Protein AF-A0A7C4SFS5-F1 (afdb_monomer)

Radius of gyration: 15.49 Å; Cα contacts (8 Å, |Δi|>4): 29; chains: 1; bounding box: 37×37×32 Å

Foldseek 3Di:
DVVVVVVVVVCVVVVVVVVVLVVVQVVVCVVPVDRDPCSVVLVVVLVVQLVVCVVVVDDNVVSNVSSVVVSVVVVD

Secondary structure (DSSP, 8-state):
-HHHHHHHHHHHHHHHHHHHHHHHHHHHHHHHSS--TTHHHHHHHHHHHHHHHHHTT--HHHHHHHHHHHHHHHT-

Solvent-accessible surface area (backbone atoms only — not comparable to full-atom values): 4260 Å² total; per-residue (Å²): 111,69,66,60,53,51,50,52,51,51,49,51,53,55,50,49,52,53,51,51,55,53,48,54,56,51,50,52,31,70,75,68,77,47,87,71,82,58,54,64,60,56,52,47,51,39,51,50,47,27,49,50,38,36,72,73,69,44,57,64,72,58,14,49,53,54,22,52,55,53,32,56,75,73,75,104

pLDDT: mean 91.41, std 5.0, range [71.44, 97.69]

Structure (mmCIF, N/CA/C/O backbone):
data_AF-A0A7C4SFS5-F1
#
_entry.id   AF-A0A7C4SFS5-F1
#
loop_
_atom_site.group_PDB
_atom_site.id
_atom_site.type_symbol
_atom_site.label_atom_id
_atom_site.label_alt_id
_atom_site.label_comp_id
_atom_site.label_asym_id
_atom_site.label_entity_id
_atom_site.label_seq_id
_atom_site.pdbx_PDB_ins_code
_atom_site.Cartn_x
_atom_site.Cartn_y
_atom_site.Cartn_z
_atom_site.occupancy
_atom_site.B_iso_or_equiv
_atom_site.auth_seq_id
_atom_site.auth_comp_id
_atom_site.auth_asym_id
_atom_site.auth_atom_id
_atom_site.pdbx_PDB_model_num
ATOM 1 N N . MET A 1 1 ? 20.814 22.637 -3.624 1.00 71.88 1 MET A N 1
ATOM 2 C CA . MET A 1 1 ? 19.344 22.776 -3.706 1.00 71.88 1 MET A CA 1
ATOM 3 C C . MET A 1 1 ? 18.687 21.448 -4.071 1.00 71.88 1 MET A C 1
ATOM 5 O O . MET A 1 1 ? 17.765 21.054 -3.377 1.00 71.88 1 MET A O 1
ATOM 9 N N . GLU A 1 2 ? 19.227 20.718 -5.053 1.00 91.75 2 GLU A N 1
ATOM 10 C CA . GLU A 1 2 ? 18.801 19.356 -5.444 1.00 91.75 2 GLU A CA 1
ATOM 11 C C . GLU A 1 2 ? 18.527 18.401 -4.269 1.00 91.75 2 GLU A C 1
ATOM 13 O O . GLU A 1 2 ? 17.413 17.916 -4.109 1.00 91.75 2 GLU A O 1
ATOM 18 N N . ILE A 1 3 ? 19.512 18.193 -3.386 1.00 95.06 3 ILE A N 1
ATOM 19 C CA . ILE A 1 3 ? 19.387 17.269 -2.243 1.00 95.06 3 ILE A CA 1
ATOM 20 C C . ILE A 1 3 ? 18.233 17.664 -1.310 1.00 95.06 3 ILE A C 1
ATOM 22 O O . ILE A 1 3 ? 17.473 16.806 -0.870 1.00 95.06 3 ILE A O 1
ATOM 26 N N . PHE A 1 4 ? 18.072 18.963 -1.032 1.00 96.12 4 PHE A N 1
ATOM 27 C CA . PHE A 1 4 ? 16.994 19.457 -0.175 1.00 96.12 4 PHE A CA 1
ATOM 28 C C . PHE A 1 4 ? 15.616 19.168 -0.786 1.00 96.12 4 PHE A C 1
ATOM 30 O O . PHE A 1 4 ? 14.750 18.637 -0.094 1.00 96.12 4 PHE A O 1
ATOM 37 N N . LEU A 1 5 ? 15.427 19.449 -2.081 1.00 96.50 5 LEU A N 1
ATOM 38 C CA . LEU A 1 5 ? 14.180 19.125 -2.781 1.00 96.50 5 LEU A CA 1
ATOM 39 C C . LEU A 1 5 ? 13.916 17.616 -2.829 1.00 96.50 5 LEU A C 1
ATOM 41 O O . LEU A 1 5 ? 12.784 17.195 -2.601 1.00 96.50 5 LEU A O 1
ATOM 45 N N . GLN A 1 6 ? 14.940 16.796 -3.069 1.00 96.69 6 GLN A N 1
ATOM 46 C CA . GLN A 1 6 ? 14.804 15.340 -3.077 1.00 96.69 6 GLN A CA 1
ATOM 47 C C . GLN A 1 6 ? 14.354 14.803 -1.712 1.00 96.69 6 GLN A C 1
ATOM 49 O O . GLN A 1 6 ? 13.437 13.983 -1.646 1.00 96.69 6 GLN A O 1
ATOM 54 N N . LEU A 1 7 ? 14.966 15.271 -0.621 1.00 97.44 7 LEU A N 1
ATOM 55 C CA . LEU A 1 7 ? 14.595 14.891 0.746 1.00 97.44 7 LEU A CA 1
ATOM 56 C C . LEU A 1 7 ? 13.181 15.354 1.097 1.00 97.44 7 LEU A C 1
ATOM 58 O O . LEU A 1 7 ? 12.416 14.575 1.662 1.00 97.44 7 LEU A O 1
ATOM 62 N N . LEU A 1 8 ? 12.816 16.583 0.722 1.00 97.69 8 LEU A N 1
ATOM 63 C CA . LEU A 1 8 ? 11.472 17.119 0.932 1.00 97.69 8 LEU A CA 1
ATOM 64 C C . LEU A 1 8 ? 10.420 16.257 0.220 1.00 97.69 8 LEU A C 1
ATOM 66 O O . LEU A 1 8 ? 9.464 15.805 0.847 1.00 97.69 8 LEU A O 1
ATOM 70 N N . LEU A 1 9 ? 10.616 15.988 -1.074 1.00 97.50 9 LEU A N 1
ATOM 71 C CA . LEU A 1 9 ? 9.696 15.173 -1.865 1.00 97.50 9 LEU A CA 1
ATOM 72 C C . LEU A 1 9 ? 9.625 13.741 -1.340 1.00 97.50 9 LEU A C 1
ATOM 74 O O . LEU A 1 9 ? 8.534 13.200 -1.193 1.00 97.50 9 LEU A O 1
ATOM 78 N N . THR A 1 10 ? 10.763 13.141 -0.992 1.00 97.00 10 THR A N 1
ATOM 79 C CA . THR A 1 10 ? 10.798 11.790 -0.415 1.00 97.00 10 THR A CA 1
ATOM 80 C C . THR A 1 10 ? 10.059 11.745 0.920 1.00 97.00 10 THR A C 1
ATOM 82 O O . THR A 1 10 ? 9.268 10.833 1.148 1.00 97.00 10 THR A O 1
ATOM 85 N N . GLY A 1 11 ? 10.244 12.757 1.770 1.00 97.50 11 GLY A N 1
ATOM 86 C CA . GLY A 1 11 ? 9.528 12.886 3.037 1.00 97.50 11 GLY A CA 1
ATOM 87 C C . GLY A 1 11 ? 8.015 12.997 2.844 1.00 97.50 11 GLY A C 1
ATOM 88 O O . GLY A 1 11 ? 7.265 12.285 3.508 1.00 97.50 11 GLY A O 1
ATOM 89 N N . ILE A 1 12 ? 7.563 13.821 1.894 1.00 97.62 12 ILE A N 1
ATOM 90 C CA . ILE A 1 12 ? 6.137 13.956 1.552 1.00 97.62 12 ILE A CA 1
ATOM 91 C C . ILE A 1 12 ? 5.578 12.644 0.992 1.00 97.62 12 ILE A C 1
ATOM 93 O O . ILE A 1 12 ? 4.491 12.232 1.394 1.00 97.62 12 ILE A O 1
ATOM 97 N N . MET A 1 13 ? 6.306 11.968 0.097 1.00 97.19 13 MET A N 1
ATOM 98 C CA . MET A 1 13 ? 5.878 10.688 -0.477 1.00 97.19 13 MET A CA 1
ATOM 99 C C . MET A 1 13 ? 5.705 9.627 0.611 1.00 97.19 13 MET A C 1
ATOM 101 O O . MET A 1 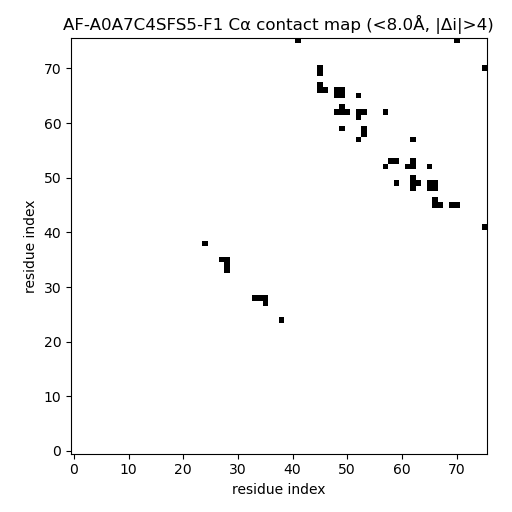13 ? 4.637 9.030 0.729 1.00 97.19 13 MET A O 1
ATOM 105 N N . VAL A 1 14 ? 6.724 9.436 1.450 1.00 96.38 14 VAL A N 1
ATOM 106 C CA . VAL A 1 14 ? 6.697 8.448 2.536 1.00 96.38 14 VAL A CA 1
ATOM 107 C C . VA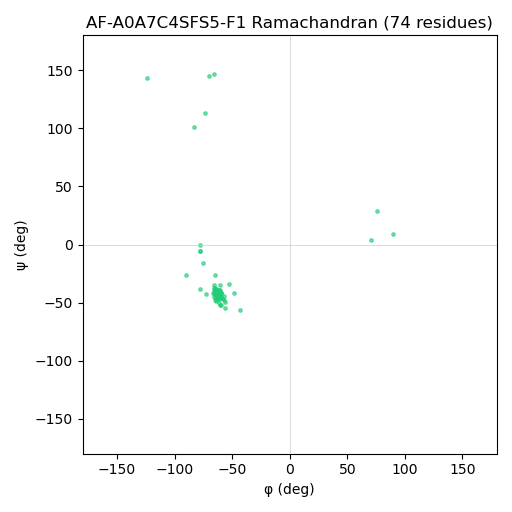L A 1 14 ? 5.625 8.800 3.573 1.00 96.38 14 VAL A C 1
ATOM 109 O O . VAL A 1 14 ? 4.859 7.931 3.987 1.00 96.38 14 VAL A O 1
ATOM 112 N N . GLY A 1 15 ? 5.506 10.077 3.946 1.00 97.12 15 G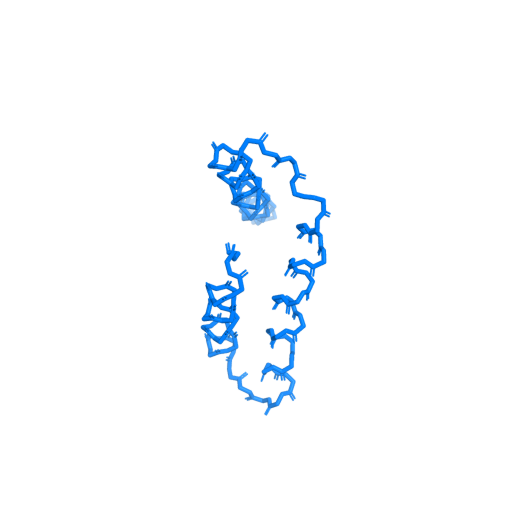LY A N 1
ATOM 113 C CA . GLY A 1 15 ? 4.468 10.552 4.861 1.00 97.12 15 GLY A CA 1
ATOM 114 C C . GLY A 1 15 ? 3.053 10.329 4.324 1.00 97.12 15 GLY A C 1
ATOM 115 O O . GLY A 1 15 ? 2.178 9.897 5.071 1.00 97.12 15 GLY A O 1
ATOM 116 N N . SER A 1 16 ? 2.836 10.544 3.024 1.00 96.44 16 SER A N 1
ATOM 117 C CA . SER A 1 16 ? 1.542 10.307 2.371 1.00 96.44 16 SER A CA 1
ATOM 118 C C . SER A 1 16 ? 1.160 8.828 2.380 1.00 96.44 16 SER A C 1
ATOM 120 O O . SER A 1 16 ? 0.003 8.500 2.635 1.00 96.44 16 SER A O 1
ATOM 122 N N . ILE A 1 17 ? 2.127 7.928 2.168 1.00 92.69 17 ILE A N 1
ATOM 123 C CA . ILE A 1 17 ? 1.901 6.478 2.251 1.00 92.69 17 ILE A CA 1
ATOM 124 C C . ILE A 1 17 ? 1.444 6.100 3.664 1.00 92.69 17 ILE A C 1
ATOM 126 O O . ILE A 1 17 ? 0.409 5.456 3.821 1.00 92.69 17 ILE A O 1
ATOM 130 N N . TYR A 1 18 ? 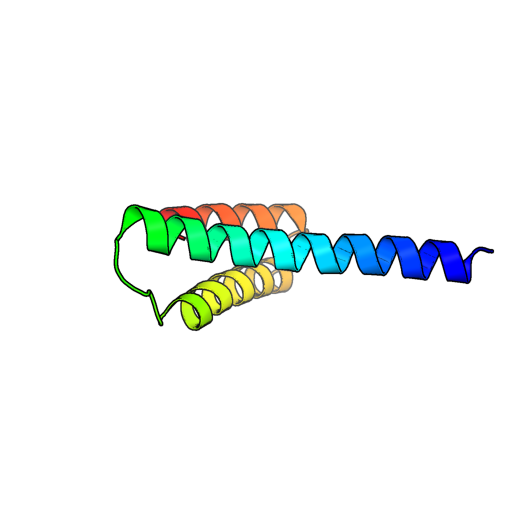2.153 6.550 4.704 1.00 92.38 18 TYR A N 1
ATOM 131 C CA . TYR A 1 18 ? 1.759 6.251 6.085 1.00 92.38 18 TYR A CA 1
ATOM 132 C C . TYR A 1 18 ? 0.423 6.890 6.480 1.00 92.38 18 TYR A C 1
ATOM 134 O O . TYR A 1 18 ? -0.357 6.268 7.202 1.00 92.38 18 TYR A O 1
ATOM 142 N N . ALA A 1 19 ? 0.118 8.090 5.981 1.00 95.56 19 ALA A N 1
ATOM 143 C CA . ALA A 1 19 ? -1.174 8.734 6.199 1.00 95.56 19 ALA A CA 1
ATOM 144 C C . ALA A 1 19 ? -2.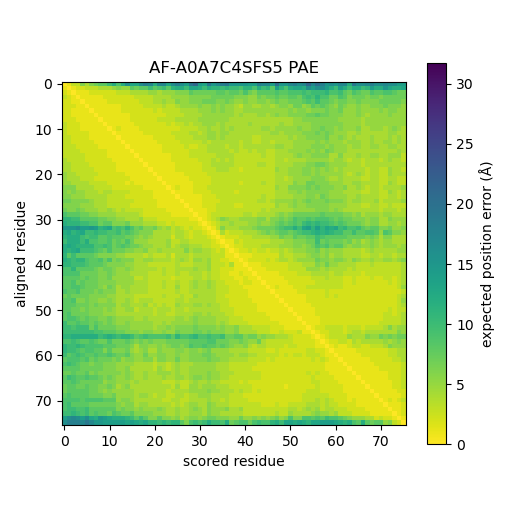330 7.929 5.579 1.00 95.56 19 ALA A C 1
ATOM 146 O O . ALA A 1 19 ? -3.364 7.757 6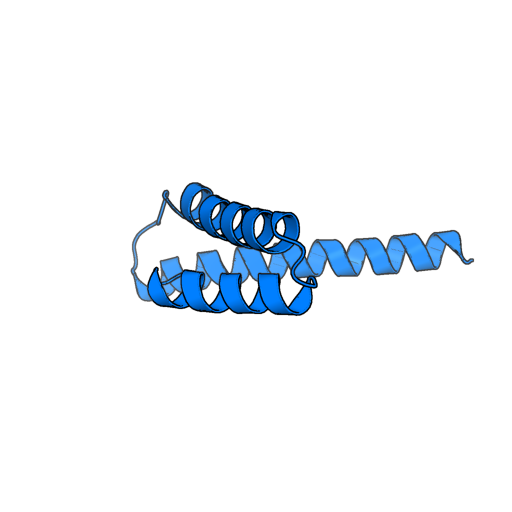.222 1.00 95.56 19 ALA A O 1
ATOM 147 N N . LEU A 1 20 ? -2.149 7.391 4.367 1.00 92.12 20 LEU A N 1
ATOM 148 C CA . LEU A 1 20 ? -3.135 6.519 3.717 1.00 92.12 20 LEU A CA 1
ATOM 149 C C . LEU A 1 20 ? -3.338 5.207 4.487 1.00 92.12 20 LEU A C 1
ATOM 151 O O . LEU A 1 20 ? -4.476 4.782 4.677 1.00 92.12 20 LEU A O 1
ATOM 155 N N . VAL A 1 21 ? -2.260 4.598 4.988 1.00 88.94 21 VAL A N 1
ATOM 156 C CA . VAL A 1 21 ? -2.345 3.384 5.820 1.00 88.94 21 VAL A CA 1
ATOM 157 C C . VAL A 1 21 ? -3.125 3.660 7.111 1.00 88.94 21 VAL A C 1
ATOM 159 O O . VAL A 1 21 ? -4.033 2.907 7.465 1.00 88.94 21 VAL A O 1
ATOM 162 N N . ALA A 1 22 ? -2.831 4.772 7.791 1.00 91.06 22 ALA A N 1
ATOM 163 C CA . ALA A 1 22 ? -3.559 5.178 8.992 1.00 91.06 22 ALA A CA 1
ATOM 164 C C . ALA A 1 22 ? -5.045 5.455 8.704 1.00 91.06 22 ALA A C 1
ATOM 166 O O . ALA A 1 22 ? -5.909 5.074 9.497 1.00 91.06 22 ALA A O 1
ATOM 167 N N . LEU A 1 23 ? -5.356 6.076 7.560 1.00 92.81 23 LEU A N 1
ATOM 168 C CA . LEU A 1 23 ? -6.730 6.322 7.123 1.00 92.81 23 LEU A CA 1
ATOM 169 C C . LEU A 1 23 ? -7.513 5.008 6.971 1.00 92.81 23 LEU A C 1
ATOM 171 O O . LEU A 1 23 ? -8.627 4.916 7.486 1.00 92.81 23 LEU A O 1
ATOM 175 N N . GLY A 1 24 ? -6.929 3.992 6.328 1.00 88.50 24 GLY A N 1
ATOM 176 C CA . GLY A 1 24 ? -7.551 2.671 6.175 1.00 88.50 24 GLY A CA 1
ATOM 177 C C . GLY A 1 24 ? -7.899 2.032 7.522 1.00 88.50 24 GLY A C 1
ATOM 178 O O . GLY A 1 24 ? -9.040 1.622 7.742 1.00 88.50 24 GLY A O 1
ATOM 179 N N . TRP A 1 25 ? -6.962 2.058 8.475 1.00 87.94 25 TRP A N 1
ATOM 180 C CA . TRP A 1 25 ? -7.203 1.540 9.828 1.00 87.94 25 TRP A CA 1
ATOM 181 C C . TRP A 1 25 ? -8.361 2.261 10.531 1.00 87.94 25 TRP A C 1
ATOM 183 O O . TRP A 1 25 ? -9.234 1.630 11.133 1.00 87.94 25 TRP A O 1
ATOM 193 N N . VAL A 1 26 ? -8.392 3.596 10.447 1.00 91.00 26 VAL A N 1
ATOM 194 C CA . VAL A 1 26 ? -9.444 4.415 11.068 1.00 91.00 26 VAL A CA 1
ATOM 195 C C . VAL A 1 26 ? -10.809 4.135 10.444 1.00 91.00 26 VAL A C 1
ATOM 197 O O . VAL A 1 26 ? -11.796 4.077 11.177 1.00 91.00 26 VAL A O 1
ATOM 200 N N . LEU A 1 27 ? -10.889 3.950 9.123 1.00 90.56 27 LEU A N 1
ATOM 201 C CA . LEU A 1 27 ? -12.146 3.626 8.441 1.00 90.56 27 LEU A CA 1
ATOM 202 C C . LEU A 1 27 ? -12.719 2.299 8.938 1.00 90.56 27 LEU A C 1
ATOM 204 O O . LEU A 1 27 ? -13.889 2.240 9.314 1.00 90.56 27 LEU A O 1
ATOM 208 N N . ILE A 1 28 ? -11.886 1.264 9.035 1.00 88.56 28 ILE A N 1
ATOM 209 C CA . ILE A 1 28 ? -12.332 -0.062 9.477 1.00 88.56 28 ILE A CA 1
ATOM 210 C C . ILE A 1 28 ? -12.788 -0.023 10.934 1.00 88.56 28 ILE A C 1
ATOM 212 O O . ILE A 1 28 ? -13.846 -0.562 11.268 1.00 88.56 28 ILE A O 1
ATOM 216 N N . TYR A 1 29 ? -12.049 0.677 11.796 1.00 89.75 29 TYR A N 1
ATOM 217 C CA . TYR A 1 29 ? -12.455 0.870 13.185 1.00 89.75 29 TYR A CA 1
ATOM 218 C C . TYR A 1 29 ? -13.779 1.638 13.296 1.00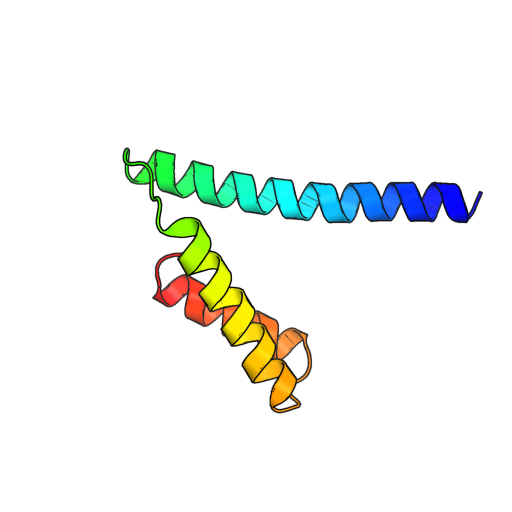 89.75 29 TYR A C 1
ATOM 220 O O . TYR A 1 29 ? -14.665 1.233 14.045 1.00 89.75 29 TYR A O 1
ATOM 228 N N . LYS A 1 30 ? -13.955 2.720 12.525 1.00 89.19 30 LYS A N 1
ATOM 229 C CA . LYS A 1 30 ? -15.188 3.524 12.546 1.00 89.19 30 LYS A CA 1
ATOM 230 C C . LYS A 1 30 ? -16.412 2.762 12.044 1.00 89.19 30 LYS A C 1
ATOM 232 O O . LYS A 1 30 ? -17.495 2.976 12.577 1.00 89.19 30 LYS A O 1
ATOM 237 N N . CYS A 1 31 ? -16.256 1.910 11.033 1.00 89.38 31 CYS A N 1
ATOM 238 C CA . CYS A 1 31 ? -17.362 1.128 10.483 1.00 89.38 31 CYS A CA 1
ATOM 239 C C . CYS A 1 31 ? -17.725 -0.077 11.358 1.00 89.38 31 CYS A C 1
ATOM 241 O O . CYS A 1 31 ? -18.903 -0.392 11.491 1.00 89.38 31 CYS A O 1
ATOM 243 N N . SER A 1 32 ? -16.733 -0.754 11.941 1.00 89.19 32 SER A N 1
ATOM 244 C CA . SER A 1 32 ? -16.963 -1.981 12.717 1.00 89.19 32 SER A CA 1
ATOM 245 C C . SER A 1 32 ? -17.209 -1.738 14.209 1.00 89.19 32 SER A C 1
ATOM 247 O O . SER A 1 32 ? -17.847 -2.559 14.862 1.00 89.19 32 SER A O 1
ATOM 249 N N . GLY A 1 33 ? -16.691 -0.641 14.771 1.00 88.31 33 GLY A N 1
ATOM 250 C CA . GLY A 1 33 ? -16.690 -0.389 16.214 1.00 88.31 33 GLY A CA 1
ATOM 251 C C . GLY A 1 33 ? -15.744 -1.298 17.010 1.00 88.31 33 GLY A C 1
ATOM 252 O O . GLY A 1 33 ? -15.708 -1.210 18.236 1.00 88.31 33 GLY A O 1
ATOM 253 N N . VAL A 1 34 ? -14.970 -2.157 16.337 1.00 87.00 34 VAL A N 1
ATOM 254 C CA . VAL A 1 34 ? -14.011 -3.085 16.946 1.00 87.00 34 VAL A CA 1
ATOM 255 C C . VAL A 1 34 ? -12.615 -2.885 16.372 1.00 87.00 34 VAL A C 1
ATOM 257 O O . VAL A 1 34 ? -12.420 -2.606 15.190 1.00 87.00 34 VAL A O 1
ATOM 260 N N . LEU A 1 35 ? -11.611 -3.031 17.236 1.00 85.31 35 LEU A N 1
ATOM 261 C CA . LEU A 1 35 ? -10.215 -2.964 16.828 1.00 85.31 35 LEU A CA 1
ATOM 262 C C . LEU A 1 35 ? -9.833 -4.241 16.071 1.00 85.31 35 LEU A C 1
ATOM 264 O O . LEU A 1 35 ? -9.771 -5.319 16.659 1.00 85.31 35 LEU A O 1
ATOM 268 N N . ASN A 1 36 ? -9.546 -4.116 14.775 1.00 84.50 36 ASN A N 1
ATOM 269 C CA . ASN A 1 36 ? -9.072 -5.233 13.966 1.00 84.50 36 ASN A CA 1
ATOM 270 C C . ASN A 1 36 ? -7.553 -5.413 14.132 1.00 84.50 36 ASN A C 1
ATOM 272 O O . ASN A 1 36 ? -6.761 -4.687 13.535 1.00 84.50 36 ASN A O 1
ATOM 276 N N . LEU A 1 37 ? -7.148 -6.391 14.946 1.00 86.81 37 LEU A N 1
ATOM 277 C CA . LEU A 1 37 ? -5.736 -6.714 15.188 1.00 86.81 37 LEU A CA 1
ATOM 278 C C . LEU A 1 37 ? -5.069 -7.460 14.020 1.00 86.81 37 LEU A C 1
ATOM 280 O O . LEU A 1 37 ? -3.845 -7.477 13.936 1.00 86.81 37 LEU A O 1
ATOM 284 N N . ALA A 1 38 ? -5.850 -8.023 13.094 1.00 86.38 38 ALA A N 1
ATOM 285 C CA . ALA A 1 38 ? -5.334 -8.755 11.938 1.00 86.38 38 ALA A CA 1
ATOM 286 C C . ALA A 1 38 ? -4.828 -7.830 10.817 1.00 86.38 38 ALA A C 1
ATOM 288 O O . ALA A 1 38 ? -4.251 -8.299 9.843 1.00 86.38 38 ALA A O 1
ATOM 289 N N . MET A 1 39 ? -5.000 -6.510 10.935 1.00 84.25 39 MET A N 1
ATOM 290 C CA . MET A 1 39 ? -4.578 -5.531 9.923 1.00 84.25 39 MET A CA 1
ATOM 291 C C . MET A 1 39 ? -3.108 -5.647 9.497 1.00 84.25 39 MET A C 1
ATOM 293 O O . MET A 1 39 ? -2.786 -5.412 8.331 1.00 84.25 39 MET A O 1
ATOM 297 N N . GLY A 1 40 ? -2.215 -6.028 10.416 1.00 85.38 40 GLY A N 1
ATOM 298 C CA . GLY A 1 40 ? -0.813 -6.286 10.080 1.00 85.38 40 GLY A CA 1
ATOM 299 C C . GLY A 1 40 ? -0.660 -7.473 9.124 1.00 85.38 40 GLY A C 1
ATOM 300 O O . GLY A 1 40 ? -0.009 -7.352 8.088 1.00 85.38 40 GLY A O 1
ATOM 301 N N . GLU A 1 41 ? -1.319 -8.593 9.428 1.00 87.94 41 GLU A N 1
ATOM 302 C CA . GLU A 1 41 ? -1.322 -9.790 8.577 1.00 87.94 41 GLU A CA 1
ATOM 303 C C . GLU A 1 41 ? -2.036 -9.537 7.241 1.00 87.94 41 GLU A C 1
ATOM 305 O O . GLU A 1 41 ? -1.550 -9.949 6.190 1.00 87.94 41 GLU A O 1
ATOM 310 N N . LEU A 1 42 ? -3.137 -8.785 7.249 1.00 86.62 42 LEU A N 1
ATOM 311 C CA . LEU A 1 42 ? -3.878 -8.402 6.043 1.00 86.62 42 LEU A CA 1
ATOM 312 C C . LEU A 1 42 ? -3.026 -7.540 5.095 1.00 86.62 42 LEU A C 1
ATOM 314 O O . LEU A 1 42 ? -2.995 -7.779 3.887 1.00 86.62 42 LEU A O 1
ATOM 318 N N . THR A 1 43 ? -2.254 -6.596 5.641 1.00 86.88 43 THR A N 1
ATOM 319 C CA . THR A 1 43 ? -1.299 -5.792 4.856 1.00 86.88 43 THR A CA 1
ATOM 320 C C . THR A 1 43 ? -0.193 -6.667 4.257 1.00 86.88 43 THR A C 1
ATOM 322 O O . THR A 1 43 ? 0.221 -6.467 3.112 1.00 86.88 43 THR A O 1
ATOM 325 N N . LEU A 1 44 ? 0.267 -7.673 5.007 1.00 91.44 44 LEU A N 1
ATOM 326 C CA . LEU A 1 44 ? 1.299 -8.613 4.572 1.00 91.44 44 LEU A CA 1
ATOM 327 C C . LEU A 1 44 ? 0.827 -9.456 3.377 1.00 91.44 44 LEU A C 1
ATOM 329 O O . LEU A 1 44 ? 1.592 -9.640 2.432 1.00 91.44 44 LEU A O 1
ATOM 333 N N . ILE A 1 45 ? -0.439 -9.890 3.360 1.00 91.56 45 ILE A N 1
ATOM 334 C CA . ILE A 1 45 ? -1.033 -10.589 2.206 1.00 91.56 45 ILE A CA 1
ATOM 335 C C . ILE A 1 45 ? -0.940 -9.724 0.944 1.00 91.56 45 ILE A C 1
ATOM 337 O O . ILE A 1 45 ? -0.472 -10.204 -0.087 1.00 91.56 45 ILE A O 1
ATOM 341 N N . GLY A 1 46 ? -1.318 -8.444 1.020 1.00 90.44 46 GLY A N 1
ATOM 342 C CA . GLY A 1 46 ? -1.212 -7.527 -0.119 1.00 90.44 46 GLY A CA 1
ATOM 343 C C . GLY A 1 46 ? 0.228 -7.378 -0.629 1.00 90.44 46 GLY A C 1
ATOM 344 O O . GLY A 1 46 ? 0.476 -7.422 -1.836 1.00 90.44 46 GLY A O 1
ATOM 345 N N . ALA A 1 47 ? 1.197 -7.282 0.284 1.00 91.69 47 ALA A N 1
ATOM 346 C CA . ALA A 1 47 ? 2.614 -7.226 -0.073 1.00 91.69 47 ALA A CA 1
ATOM 347 C C . ALA A 1 47 ? 3.087 -8.508 -0.781 1.00 91.69 47 ALA A C 1
ATOM 349 O O . ALA A 1 47 ? 3.772 -8.423 -1.803 1.00 91.69 47 ALA A O 1
ATOM 350 N N . TYR A 1 48 ? 2.689 -9.685 -0.285 1.00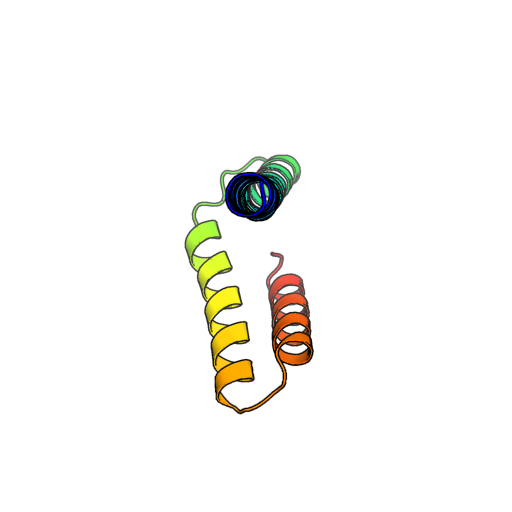 94.38 48 TYR A N 1
ATOM 351 C CA . TYR A 1 48 ? 3.030 -10.966 -0.907 1.00 94.38 48 TYR A CA 1
ATOM 352 C C . TYR A 1 48 ? 2.402 -11.127 -2.285 1.00 94.38 48 TYR A C 1
ATOM 354 O O . TYR A 1 48 ? 3.092 -11.556 -3.203 1.00 94.38 48 TYR A O 1
ATOM 362 N N . VAL A 1 49 ? 1.141 -10.733 -2.463 1.00 93.50 49 VAL A N 1
ATOM 363 C CA . VAL A 1 49 ? 0.492 -10.731 -3.780 1.00 93.50 49 VAL A CA 1
ATOM 364 C C . VAL A 1 49 ? 1.301 -9.888 -4.763 1.00 93.50 49 VAL A C 1
ATOM 366 O O . VAL A 1 49 ? 1.721 -10.396 -5.803 1.00 93.50 49 VAL A O 1
ATOM 369 N N . SER A 1 50 ? 1.582 -8.629 -4.420 1.00 93.88 50 SER A N 1
ATOM 370 C CA . SER A 1 50 ? 2.351 -7.731 -5.287 1.00 93.88 50 SER A CA 1
ATOM 371 C C . SER A 1 50 ? 3.726 -8.315 -5.633 1.00 93.88 50 SER A C 1
ATOM 373 O O . SER A 1 50 ? 4.121 -8.344 -6.801 1.00 93.88 50 SER A O 1
ATOM 375 N N . LEU A 1 51 ? 4.423 -8.869 -4.634 1.00 95.00 51 LEU A N 1
ATOM 376 C CA . LEU A 1 51 ? 5.728 -9.505 -4.806 1.00 95.00 51 LEU A CA 1
ATOM 377 C C . LEU A 1 51 ? 5.663 -10.739 -5.713 1.00 95.00 51 LEU A C 1
ATOM 379 O O . LEU A 1 51 ? 6.529 -10.905 -6.567 1.00 95.00 51 LEU A O 1
ATOM 383 N N . THR A 1 52 ? 4.659 -11.600 -5.551 1.00 94.94 52 THR A N 1
ATOM 384 C CA . THR A 1 52 ? 4.498 -12.811 -6.363 1.00 94.94 52 THR A CA 1
ATOM 385 C C . THR A 1 52 ? 4.228 -12.465 -7.823 1.00 94.94 52 THR A C 1
ATOM 387 O O . THR A 1 52 ? 4.907 -12.991 -8.704 1.00 94.94 52 THR A O 1
ATOM 390 N N . PHE A 1 53 ? 3.302 -11.541 -8.096 1.00 93.94 53 PHE A N 1
ATOM 391 C CA . PHE A 1 53 ? 3.011 -11.116 -9.469 1.00 93.94 53 PHE A CA 1
ATOM 392 C C . PHE A 1 53 ? 4.217 -10.435 -10.121 1.00 93.94 53 PHE A C 1
ATOM 394 O O . PHE A 1 53 ? 4.541 -10.728 -11.272 1.00 93.94 53 PHE A O 1
ATOM 401 N N . TYR A 1 54 ? 4.927 -9.580 -9.383 1.00 94.00 54 TYR A N 1
ATOM 402 C CA . TYR A 1 54 ? 6.162 -8.976 -9.877 1.00 94.00 54 TYR A CA 1
ATOM 403 C C . TYR A 1 54 ? 7.260 -10.027 -10.120 1.00 94.00 54 TYR A C 1
ATOM 405 O O . TYR A 1 54 ? 7.938 -9.992 -11.145 1.00 94.00 54 TYR A O 1
ATOM 413 N N . GLY A 1 55 ? 7.392 -11.015 -9.230 1.00 93.12 55 GLY A N 1
ATOM 414 C CA . GLY A 1 55 ? 8.340 -12.128 -9.352 1.00 93.12 55 GLY A CA 1
ATOM 415 C C . GLY A 1 55 ? 8.067 -13.056 -10.540 1.00 93.12 55 GLY A C 1
ATOM 416 O O . GLY A 1 55 ? 8.997 -13.653 -11.074 1.00 93.12 55 GLY A O 1
ATOM 417 N N . TRP A 1 56 ? 6.819 -13.138 -11.007 1.00 94.06 56 TRP A N 1
ATOM 418 C CA . TRP A 1 56 ? 6.453 -13.828 -12.251 1.00 94.06 56 TRP A CA 1
ATOM 419 C C . TRP A 1 56 ? 6.772 -13.029 -13.524 1.00 94.06 56 TRP A C 1
ATOM 421 O O . TRP A 1 56 ? 6.533 -13.516 -14.627 1.00 94.06 56 TRP A O 1
ATOM 431 N N . GLY A 1 57 ? 7.326 -11.821 -13.395 1.00 93.00 57 GLY A N 1
ATOM 432 C CA . GLY A 1 57 ? 7.724 -10.975 -14.519 1.00 93.00 57 GLY A CA 1
ATOM 433 C C . GLY A 1 57 ? 6.629 -10.032 -15.019 1.00 93.00 57 GLY A C 1
ATOM 434 O O . GLY A 1 57 ? 6.816 -9.384 -16.050 1.00 93.00 57 GLY A O 1
ATOM 435 N N . PHE A 1 58 ? 5.496 -9.917 -14.315 1.00 94.25 58 PHE A N 1
ATOM 436 C CA . PHE A 1 58 ? 4.498 -8.905 -14.653 1.00 94.25 58 PHE A CA 1
ATOM 437 C C . PHE A 1 58 ? 5.007 -7.496 -14.316 1.00 94.25 58 PHE A C 1
ATOM 439 O O . PHE A 1 58 ? 5.689 -7.298 -13.306 1.00 94.25 58 PHE A O 1
ATOM 446 N N . PRO A 1 59 ? 4.651 -6.480 -15.124 1.00 93.81 59 PRO A N 1
ATOM 447 C CA . PRO A 1 59 ? 5.025 -5.106 -14.832 1.00 93.81 59 PRO A CA 1
ATOM 448 C C . PRO A 1 59 ? 4.331 -4.625 -13.549 1.00 93.81 59 PRO A C 1
ATOM 450 O O . PRO A 1 59 ? 3.187 -4.991 -13.267 1.00 93.81 59 PRO A O 1
ATOM 453 N N . PHE A 1 60 ? 5.006 -3.755 -12.794 1.00 91.06 60 PHE A N 1
ATOM 454 C CA . PHE A 1 60 ? 4.536 -3.262 -11.493 1.00 91.06 60 PHE A CA 1
ATOM 455 C C . PHE A 1 60 ? 3.070 -2.771 -11.475 1.00 91.06 60 PHE A C 1
ATOM 457 O O . PHE A 1 60 ? 2.352 -3.141 -10.547 1.00 91.06 60 PHE A O 1
ATOM 464 N N . PRO A 1 61 ? 2.558 -2.029 -12.485 1.00 94.56 61 PRO A N 1
ATOM 465 C CA . PRO A 1 61 ? 1.153 -1.613 -12.493 1.00 94.56 61 PRO A CA 1
ATOM 466 C C . PRO A 1 61 ? 0.161 -2.783 -12.489 1.00 94.56 61 PRO A C 1
ATOM 468 O O . PRO A 1 61 ? -0.891 -2.695 -11.864 1.00 94.56 61 PRO A O 1
ATOM 471 N N . VAL A 1 62 ? 0.496 -3.894 -13.152 1.00 93.31 62 VAL A N 1
ATOM 472 C CA . VAL A 1 62 ? -0.355 -5.093 -13.193 1.00 93.31 62 VAL A CA 1
ATOM 473 C C . VAL A 1 62 ? -0.337 -5.806 -11.843 1.00 93.31 62 VAL A C 1
ATOM 475 O O . VAL A 1 62 ? -1.394 -6.183 -11.341 1.00 93.31 62 VAL A O 1
ATOM 478 N N . ALA A 1 63 ? 0.836 -5.926 -11.217 1.00 93.94 63 ALA A N 1
ATOM 479 C CA . ALA A 1 63 ? 0.960 -6.481 -9.868 1.00 93.94 63 ALA A CA 1
ATOM 480 C C . ALA A 1 63 ? 0.188 -5.646 -8.827 1.00 93.94 63 ALA A C 1
ATOM 482 O O . ALA A 1 63 ? -0.487 -6.194 -7.952 1.00 93.94 63 ALA A O 1
ATOM 483 N N . LEU A 1 64 ? 0.218 -4.316 -8.960 1.00 93.00 64 LEU A N 1
ATOM 484 C CA . LEU A 1 64 ? -0.535 -3.397 -8.109 1.00 93.00 64 LEU A CA 1
ATOM 485 C C . LEU A 1 64 ? -2.051 -3.553 -8.294 1.00 93.00 64 LEU A C 1
ATOM 487 O O . LEU A 1 64 ? -2.774 -3.651 -7.306 1.00 93.00 64 LEU A O 1
ATOM 491 N N . LEU A 1 65 ? -2.536 -3.644 -9.536 1.00 95.06 65 LEU A N 1
ATOM 492 C CA . LEU A 1 65 ? -3.956 -3.891 -9.810 1.00 95.06 65 LEU A CA 1
ATOM 493 C C . LEU A 1 65 ? -4.426 -5.237 -9.246 1.00 95.06 65 LEU A C 1
ATOM 495 O O . LEU A 1 65 ? -5.481 -5.294 -8.618 1.00 95.06 65 LEU A O 1
ATOM 499 N N . ALA A 1 66 ? -3.636 -6.301 -9.409 1.00 93.38 66 ALA A N 1
ATOM 500 C CA . ALA A 1 66 ? -3.943 -7.603 -8.817 1.00 93.38 66 ALA A CA 1
ATOM 501 C C . ALA A 1 66 ? -4.035 -7.521 -7.283 1.00 93.38 66 ALA A C 1
ATOM 503 O O . ALA A 1 66 ? -4.957 -8.072 -6.685 1.00 93.38 66 ALA A O 1
ATOM 504 N N . THR A 1 67 ? -3.125 -6.771 -6.658 1.00 93.75 67 THR A N 1
ATOM 505 C CA . THR A 1 67 ? -3.124 -6.536 -5.206 1.00 93.75 67 THR A CA 1
ATOM 506 C C . THR A 1 67 ? -4.380 -5.803 -4.743 1.00 93.75 67 THR A C 1
ATOM 508 O O . THR A 1 67 ? -4.989 -6.215 -3.760 1.00 93.75 67 THR A O 1
ATOM 511 N N . LEU A 1 68 ? -4.813 -4.765 -5.467 1.00 92.62 68 LEU A N 1
ATOM 512 C CA . LEU A 1 68 ? -6.042 -4.026 -5.153 1.00 92.62 68 LEU A CA 1
ATOM 513 C C . LEU A 1 68 ? -7.291 -4.906 -5.269 1.00 92.62 68 LEU A C 1
ATOM 515 O O . LEU A 1 68 ? -8.162 -4.848 -4.405 1.00 92.62 68 LEU A O 1
ATOM 519 N N . ILE A 1 69 ? -7.371 -5.739 -6.311 1.00 94.44 69 ILE A N 1
ATOM 520 C CA . ILE A 1 69 ? -8.503 -6.655 -6.513 1.00 94.44 69 ILE A CA 1
ATOM 521 C C . ILE A 1 69 ? -8.572 -7.677 -5.375 1.00 94.44 69 ILE A C 1
ATOM 523 O O . ILE A 1 69 ? -9.644 -7.901 -4.817 1.00 94.44 69 ILE A O 1
ATOM 527 N N . ILE A 1 70 ? -7.439 -8.280 -5.006 1.00 92.56 70 ILE A N 1
ATOM 528 C CA . ILE A 1 70 ? -7.399 -9.267 -3.921 1.00 92.56 70 ILE A CA 1
ATOM 529 C C . ILE A 1 70 ? -7.704 -8.609 -2.569 1.00 92.56 70 ILE A C 1
ATOM 531 O O . ILE A 1 70 ? -8.481 -9.171 -1.801 1.00 92.56 70 ILE A O 1
ATOM 535 N N . GLY A 1 71 ? -7.170 -7.412 -2.301 1.00 90.62 71 GLY A N 1
ATOM 536 C CA . GLY A 1 71 ? -7.495 -6.637 -1.097 1.00 90.62 71 GLY A CA 1
ATOM 537 C C . GLY A 1 71 ? -8.997 -6.382 -0.964 1.00 90.62 71 GLY A C 1
ATOM 538 O O . GLY A 1 71 ? -9.594 -6.752 0.046 1.00 90.62 71 GLY A O 1
ATOM 539 N N . ALA A 1 72 ? -9.631 -5.908 -2.042 1.00 89.81 72 ALA A N 1
ATOM 540 C CA . ALA A 1 72 ? -11.069 -5.657 -2.071 1.00 89.81 72 ALA A CA 1
ATOM 541 C C . ALA A 1 72 ? -11.907 -6.923 -1.811 1.00 89.81 72 ALA A C 1
ATOM 543 O O . ALA A 1 72 ? -12.910 -6.859 -1.102 1.00 89.81 72 ALA A O 1
ATOM 544 N N . ILE A 1 73 ? -11.499 -8.081 -2.347 1.00 90.25 73 ILE A N 1
ATOM 545 C CA . ILE A 1 73 ? -12.176 -9.369 -2.099 1.00 90.25 73 ILE A CA 1
ATOM 546 C C . ILE A 1 73 ? -12.054 -9.784 -0.626 1.00 90.25 73 ILE A C 1
ATOM 548 O O . ILE A 1 73 ? -12.998 -10.332 -0.060 1.00 90.25 73 ILE A O 1
ATOM 552 N N . LEU A 1 74 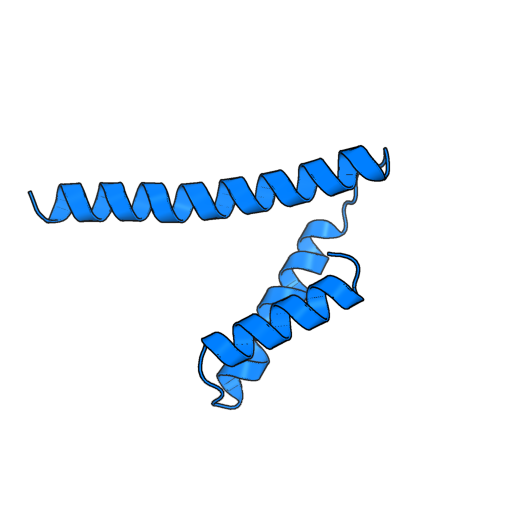? -10.905 -9.519 -0.003 1.00 86.44 74 LEU A N 1
ATOM 553 C CA . LEU A 1 74 ? -10.645 -9.829 1.405 1.00 86.44 74 LEU A CA 1
ATOM 554 C C . LEU A 1 74 ? -11.287 -8.827 2.380 1.00 86.44 74 LEU A C 1
ATOM 556 O O . LEU A 1 74 ? -11.252 -9.058 3.588 1.00 86.44 74 LEU A O 1
ATOM 560 N N . GLY A 1 75 ? -11.894 -7.745 1.882 1.00 79.25 75 GLY A N 1
ATOM 561 C CA . GLY A 1 75 ? -12.509 -6.706 2.713 1.00 79.25 75 GLY A CA 1
ATOM 562 C C . GLY A 1 75 ? -11.494 -5.764 3.365 1.00 79.25 75 GLY A C 1
ATOM 563 O O . GLY A 1 75 ? -11.758 -5.250 4.455 1.00 79.25 75 GLY A O 1
ATOM 564 N N . ILE A 1 76 ? -10.343 -5.577 2.713 1.00 71.44 76 ILE A N 1
ATOM 565 C CA . ILE A 1 76 ? -9.274 -4.630 3.067 1.00 71.44 76 ILE A CA 1
ATOM 566 C C . ILE A 1 76 ? -9.345 -3.448 2.100 1.00 71.44 76 ILE A C 1
ATOM 568 O O . ILE A 1 76 ? -9.292 -2.296 2.584 1.00 71.44 76 ILE A O 1
#

Sequence (76 aa):
MEIFLQLLLTGIMVGSIYALVALGWVLIYKCSGVLNLAMGELTLIGAYVSLTFYGWGFPFPVALLATLIIGAILGI

Mean predicted aligned error: 4.47 Å